Protein AF-A0A2S2P145-F1 (afdb_monomer)

Radius of gyration: 21.72 Å; Cα contacts (8 Å, |Δi|>4): 175; chains: 1; bounding box: 70×30×48 Å

Foldseek 3Di:
DVVVVVVVVVVVVVVVVVVVVVVPDPPPFPEAEDDADLVDKDKDKADCVSVVDDPDPPKAKDKQKAFPPDNHHDPFWDWDADPVRNMIMIIGHDHPPPDPDDTKMKIWMATPVVRDIDIHIYD

InterPro domains:
  IPR008908 Sarcoglycan alpha/ep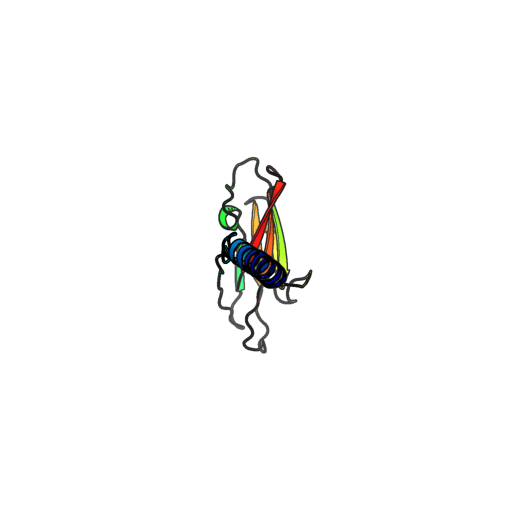silon [PTHR10132] (15-122)
  IPR048346 Sarcoglycan alpha/epsilon, N-terminal domain [PF05510] (35-122)

Sequence (123 aa):
TVDTMHFITAAFLNTACMCIIAALGHVEPKAITRDVNETEMFYYDIRPELFNWTNGADTKFVFTPSLQNYPDLLHWIHYKFNSKNRHGYLYGTPPANLLERQILLDVIGLNKKTYQVETQVIR

pLDDT: mean 81.51, std 19.92, range [41.81, 98.25]

Solvent-accessible surface area (backbone atoms only — not comparable to full-atom values): 7493 Å² total; per-residue (Å²): 129,70,70,66,58,59,57,54,58,57,55,53,53,57,55,52,52,56,52,50,63,65,66,64,67,82,71,75,72,78,72,45,74,63,89,78,45,59,92,40,78,41,73,46,78,48,46,49,60,82,73,78,40,77,90,50,95,86,57,46,72,49,76,51,64,18,28,62,100,46,86,49,55,57,94,53,49,43,80,48,77,39,82,92,81,62,30,35,35,41,37,32,46,53,61,92,75,70,67,100,61,91,57,49,31,34,35,40,38,35,36,70,76,79,69,49,71,50,76,47,50,39,57

Mean predicted aligned error: 11.31 Å

Nearest PDB structures (foldseek):
  8xsj-assembly1_H  TM=4.226E-01  e=1.315E-01  Homo sapiens
  7lab-assembly1_H  TM=3.815E-01  e=9.270E-02  Homo sapiens
  4x99-assembly1_B  TM=4.799E-01  e=4.465E-01  Homo sapiens
  6vy4-assembly1_C  TM=4.107E-01  e=3.749E-01  Homo sapiens
  3chn-assembly1_A  TM=3.242E-01  e=4.732E-01  Homo sapiens

Secondary structure (DSSP, 8-state):
--HHHHHHHHHHHHHHHHHHHHHS-------B-----TTS-EEEEE-GGGGT----TT--EEEEEEETTSSS--TTEEEEEETTTTEEEEEE---TT--S----EEEEEEETTT--EEEEEE-

Organism: Schizaphis graminum (NCBI:txid13262)

Structure (mmCIF, N/CA/C/O backbone):
data_AF-A0A2S2P145-F1
#
_entry.id   AF-A0A2S2P145-F1
#
loop_
_atom_site.group_PDB
_atom_site.id
_atom_site.type_symbol
_atom_site.label_atom_id
_atom_site.label_alt_id
_atom_site.label_comp_id
_atom_site.label_asym_id
_atom_site.label_entity_id
_atom_site.label_seq_id
_atom_site.pdbx_PDB_ins_code
_atom_site.Cartn_x
_atom_site.Cartn_y
_atom_site.Cartn_z
_atom_site.occupancy
_atom_site.B_iso_or_equiv
_atom_site.auth_seq_id
_atom_site.auth_comp_id
_atom_site.auth_asym_id
_atom_site.auth_atom_id
_atom_site.pdbx_PDB_model_num
ATOM 1 N N . THR A 1 1 ? -53.790 -17.896 -32.010 1.00 50.34 1 THR A N 1
ATOM 2 C CA . THR A 1 1 ? -53.557 -16.482 -31.629 1.00 50.34 1 THR A CA 1
ATOM 3 C C . THR A 1 1 ? -53.062 -16.296 -30.197 1.00 50.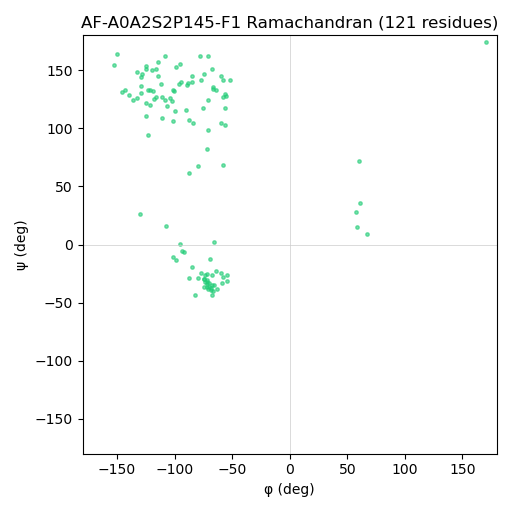34 1 THR A C 1
ATOM 5 O O . THR A 1 1 ? -52.611 -15.202 -29.896 1.00 50.34 1 THR A O 1
ATOM 8 N N . VAL A 1 2 ? -53.066 -17.326 -29.335 1.00 49.19 2 VAL A N 1
ATOM 9 C CA . VAL A 1 2 ? -52.584 -17.233 -27.936 1.00 49.19 2 VAL A CA 1
ATOM 10 C C . VAL A 1 2 ? -51.067 -17.492 -27.801 1.00 49.19 2 VAL A C 1
ATOM 12 O O . VAL A 1 2 ? -50.418 -16.871 -26.965 1.00 49.19 2 VAL A O 1
ATOM 15 N N . ASP A 1 3 ? -50.460 -18.291 -28.688 1.00 45.41 3 ASP A N 1
ATOM 16 C CA . ASP A 1 3 ? -49.018 -18.616 -28.622 1.00 45.41 3 ASP A CA 1
ATOM 17 C C . ASP A 1 3 ? -48.078 -17.461 -28.999 1.00 45.41 3 ASP A C 1
ATOM 19 O O . ASP A 1 3 ? -46.945 -17.384 -28.525 1.00 45.41 3 ASP A O 1
ATOM 23 N N . THR A 1 4 ? -48.543 -16.507 -29.808 1.00 45.94 4 THR A N 1
ATOM 24 C CA . THR A 1 4 ? -47.729 -15.353 -30.221 1.00 45.94 4 THR A CA 1
ATOM 25 C C . THR A 1 4 ? -47.546 -14.344 -29.077 1.00 45.94 4 THR A C 1
ATOM 27 O O . THR A 1 4 ? -46.530 -13.660 -29.025 1.00 45.94 4 THR A O 1
ATOM 30 N N . MET A 1 5 ? -48.479 -14.275 -28.116 1.00 43.50 5 MET A N 1
ATOM 31 C CA . MET A 1 5 ? -48.392 -13.354 -26.968 1.00 43.50 5 MET A CA 1
ATOM 32 C C . MET A 1 5 ? -47.463 -13.858 -25.847 1.00 43.50 5 MET A C 1
ATOM 34 O O . MET A 1 5 ? -46.832 -13.042 -25.169 1.00 43.50 5 MET A O 1
ATOM 38 N N . HIS A 1 6 ? -47.312 -15.178 -25.680 1.00 44.19 6 HIS A N 1
ATOM 39 C CA . HIS A 1 6 ? -46.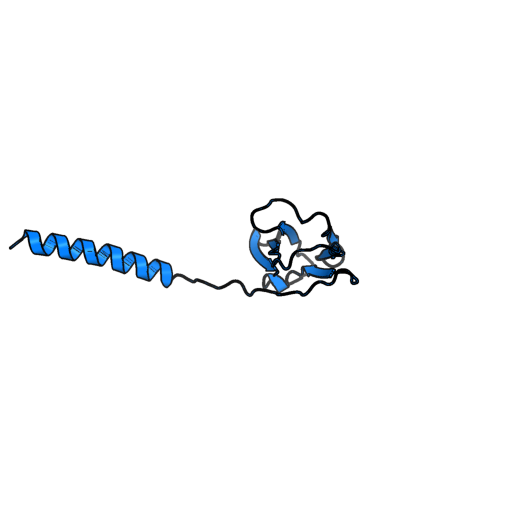384 -15.761 -24.698 1.00 44.19 6 HIS A CA 1
ATOM 40 C C . HIS A 1 6 ? -44.907 -15.611 -25.100 1.00 44.19 6 HIS A C 1
ATOM 42 O O . HIS A 1 6 ? -44.045 -15.447 -24.239 1.00 44.19 6 HIS A O 1
ATOM 48 N N . PHE A 1 7 ? -44.607 -15.588 -26.402 1.00 41.81 7 PHE A N 1
ATOM 49 C CA . PHE A 1 7 ? -43.244 -15.348 -26.892 1.00 41.81 7 PHE A CA 1
ATOM 50 C C . PHE A 1 7 ? -42.793 -13.892 -26.716 1.00 41.81 7 PHE A C 1
ATOM 52 O O . PHE A 1 7 ? -41.625 -13.624 -26.439 1.00 41.81 7 PHE A O 1
ATOM 59 N N . ILE A 1 8 ? -43.725 -12.945 -26.835 1.00 45.88 8 ILE A N 1
ATOM 60 C CA . ILE A 1 8 ? -43.430 -11.512 -26.743 1.00 45.88 8 ILE A CA 1
ATOM 61 C C . ILE A 1 8 ? -43.168 -11.102 -25.284 1.00 45.88 8 ILE A C 1
ATOM 63 O O . ILE A 1 8 ? -42.268 -10.311 -25.014 1.00 45.88 8 ILE A O 1
ATOM 67 N N . THR A 1 9 ? -43.877 -11.692 -24.319 1.00 47.28 9 THR A N 1
ATOM 68 C CA . THR A 1 9 ? -43.699 -11.399 -22.883 1.00 47.28 9 THR A CA 1
ATOM 69 C C . THR A 1 9 ? -42.371 -11.916 -22.315 1.00 47.28 9 THR A C 1
ATOM 71 O O . THR A 1 9 ? -41.770 -11.242 -21.479 1.00 47.28 9 THR A O 1
ATOM 74 N N . ALA A 1 10 ? -41.853 -13.046 -22.809 1.00 45.31 10 ALA A N 1
ATOM 75 C CA . ALA A 1 10 ? -40.543 -13.571 -22.404 1.00 45.31 10 ALA A CA 1
ATOM 76 C C . ALA A 1 10 ? -39.360 -12.748 -22.954 1.00 45.31 10 ALA A C 1
ATOM 78 O O . ALA A 1 10 ? -38.336 -12.607 -22.284 1.00 45.31 10 ALA A O 1
ATOM 79 N N . ALA A 1 11 ? -39.502 -12.165 -24.150 1.00 44.34 11 ALA A N 1
ATOM 80 C CA . ALA A 1 11 ? -38.458 -11.340 -24.759 1.00 44.34 11 ALA A CA 1
ATOM 81 C C . ALA A 1 11 ? -38.239 -10.018 -23.998 1.00 44.34 11 ALA A C 1
ATOM 83 O O . ALA A 1 11 ? -37.101 -9.594 -23.806 1.00 44.34 11 ALA A O 1
ATOM 84 N N . PHE A 1 12 ? -39.311 -9.399 -23.493 1.00 45.47 12 PHE A N 1
ATOM 85 C CA . PHE A 1 12 ? -39.217 -8.123 -22.777 1.00 45.47 12 PHE A CA 1
ATOM 86 C C . PHE A 1 12 ? -38.640 -8.241 -21.361 1.00 45.47 12 PHE A C 1
ATOM 88 O O . PHE A 1 12 ? -37.965 -7.315 -20.911 1.00 45.47 12 PHE A O 1
ATOM 95 N N . LEU A 1 13 ? -38.837 -9.371 -20.673 1.00 43.47 13 LEU A N 1
ATOM 96 C CA . LEU A 1 13 ? -38.296 -9.566 -19.323 1.00 43.47 13 LEU A CA 1
ATOM 97 C C . LEU A 1 13 ? -36.759 -9.677 -19.333 1.00 43.47 13 LEU A C 1
ATOM 99 O O . LEU A 1 13 ? -36.090 -9.079 -18.491 1.00 43.47 13 LEU A O 1
ATOM 103 N N . ASN A 1 14 ? -36.191 -10.356 -20.337 1.00 45.53 14 ASN A N 1
ATOM 104 C CA . ASN A 1 14 ? -34.738 -10.500 -20.480 1.00 45.53 14 ASN A CA 1
ATOM 105 C C . ASN A 1 14 ? -34.047 -9.193 -20.897 1.00 45.53 14 ASN A C 1
ATOM 107 O O . ASN A 1 14 ? -32.968 -8.880 -20.393 1.00 45.53 14 ASN A O 1
ATOM 111 N N . THR A 1 15 ? -34.664 -8.392 -21.772 1.00 47.25 15 THR A N 1
ATOM 112 C CA . THR A 1 15 ? -34.108 -7.090 -22.178 1.00 47.25 15 THR A CA 1
ATOM 113 C C . THR A 1 15 ? -34.208 -6.050 -21.058 1.00 47.25 15 THR A C 1
ATOM 115 O O . THR A 1 15 ? -33.267 -5.285 -20.856 1.00 47.25 15 THR A O 1
ATOM 118 N N . ALA A 1 16 ? -35.284 -6.064 -20.265 1.00 48.59 16 ALA A N 1
ATOM 119 C CA . ALA A 1 16 ? -35.420 -5.184 -19.104 1.00 48.59 16 ALA A CA 1
ATOM 120 C C . ALA A 1 16 ? -34.401 -5.514 -17.994 1.00 48.59 16 ALA A C 1
ATOM 122 O O . ALA A 1 16 ? -33.801 -4.601 -17.430 1.00 48.59 16 ALA A O 1
ATOM 123 N N . CYS A 1 17 ? -34.129 -6.800 -17.730 1.00 47.03 17 CYS A N 1
ATOM 124 C CA . CYS A 1 17 ? -33.081 -7.210 -16.787 1.00 47.03 17 CYS A CA 1
ATOM 125 C C . CYS A 1 17 ? -31.674 -6.780 -17.234 1.00 47.03 17 CYS A C 1
ATOM 127 O O . CYS A 1 17 ? -30.887 -6.334 -16.401 1.00 47.03 17 CYS A O 1
ATOM 129 N N . MET A 1 18 ? -31.365 -6.839 -18.534 1.00 46.03 18 MET A N 1
ATOM 130 C CA . MET A 1 18 ? -30.059 -6.411 -19.062 1.00 46.03 18 MET A CA 1
ATOM 131 C C . MET A 1 18 ? -29.827 -4.896 -18.938 1.00 46.03 18 MET A C 1
ATOM 133 O O . MET A 1 18 ? -28.708 -4.468 -18.662 1.00 46.03 18 MET A O 1
ATOM 137 N N . CYS A 1 19 ? -30.870 -4.072 -19.074 1.00 45.22 19 CYS A N 1
ATOM 138 C CA . CYS A 1 19 ? -30.751 -2.621 -18.895 1.00 45.22 19 CYS A CA 1
ATOM 139 C C . CYS A 1 19 ? -30.606 -2.209 -17.421 1.00 45.22 19 CYS A C 1
ATOM 141 O O . CYS A 1 19 ? -29.906 -1.243 -17.123 1.00 45.22 19 CYS A O 1
ATOM 143 N N . ILE A 1 20 ? -31.221 -2.947 -16.492 1.00 49.66 20 ILE A N 1
ATOM 144 C CA . ILE A 1 20 ? -31.116 -2.657 -15.053 1.00 49.66 20 ILE A CA 1
ATOM 145 C C . ILE A 1 20 ? -29.702 -2.963 -14.534 1.00 49.66 20 ILE A C 1
ATOM 147 O O . ILE A 1 20 ? -29.173 -2.187 -13.742 1.00 49.66 20 ILE A O 1
ATOM 151 N N . ILE A 1 21 ? -29.048 -4.021 -15.030 1.00 52.44 21 ILE A N 1
ATOM 152 C CA . ILE A 1 21 ? -27.654 -4.339 -14.665 1.00 52.44 21 ILE A CA 1
ATOM 153 C C . ILE A 1 21 ? -26.686 -3.253 -15.168 1.00 52.44 21 ILE A C 1
ATOM 155 O O . ILE A 1 21 ? -25.733 -2.921 -14.473 1.00 52.44 21 ILE A O 1
ATOM 159 N N . ALA A 1 22 ? -26.952 -2.641 -16.327 1.00 52.41 22 ALA A N 1
ATOM 160 C CA . ALA A 1 22 ? -26.139 -1.535 -16.843 1.00 52.41 22 ALA A CA 1
ATOM 161 C C . ALA A 1 22 ? -26.372 -0.201 -16.100 1.00 52.41 22 ALA A C 1
ATOM 163 O O . ALA A 1 22 ? -25.460 0.617 -16.003 1.00 52.41 22 ALA A O 1
ATOM 164 N N . ALA A 1 23 ? -27.581 0.028 -15.572 1.00 51.59 23 ALA A N 1
ATOM 165 C CA . ALA A 1 23 ? -27.940 1.257 -14.857 1.00 51.59 23 ALA A CA 1
ATOM 166 C C . ALA A 1 23 ? -27.566 1.237 -13.362 1.00 51.59 23 ALA A C 1
ATOM 168 O O . ALA A 1 23 ? -27.440 2.296 -12.744 1.00 51.59 23 ALA A O 1
ATOM 169 N N . LEU A 1 24 ? -27.349 0.056 -12.773 1.00 50.81 24 LEU A N 1
ATOM 170 C CA . LEU A 1 24 ? -26.838 -0.107 -11.411 1.00 50.81 24 LEU A CA 1
ATOM 171 C C . LEU A 1 24 ? -25.311 0.083 -11.380 1.00 50.81 24 LEU A C 1
ATOM 173 O O . LEU A 1 24 ? -24.551 -0.840 -11.122 1.00 50.81 24 LEU A O 1
ATOM 177 N N . GLY A 1 25 ? -24.881 1.317 -11.647 1.00 48.19 25 GLY A N 1
ATOM 178 C CA . GLY A 1 25 ? -23.617 1.873 -11.169 1.00 48.19 25 GLY A CA 1
ATOM 179 C C . GLY A 1 25 ? -22.344 1.149 -11.603 1.00 48.19 25 GLY A C 1
ATOM 180 O O . GLY A 1 25 ? -21.630 0.610 -10.761 1.00 48.19 25 GLY A O 1
ATOM 181 N N . HIS A 1 26 ? -21.962 1.267 -12.878 1.00 46.09 26 HIS A N 1
ATOM 182 C CA . HIS A 1 26 ? -20.533 1.251 -13.191 1.00 46.09 26 HIS A CA 1
ATOM 183 C C . HIS A 1 26 ? -19.934 2.581 -12.712 1.00 46.09 26 HIS A C 1
ATOM 185 O O . HIS A 1 26 ? -19.817 3.546 -13.465 1.00 46.09 26 HIS A O 1
ATOM 191 N N . VAL A 1 27 ? -19.627 2.669 -11.415 1.00 49.31 27 VAL A N 1
ATOM 192 C CA . VAL A 1 27 ? -18.661 3.659 -10.940 1.00 49.31 27 VAL A CA 1
ATOM 193 C C . VAL A 1 27 ? -17.324 3.151 -11.454 1.00 49.31 27 VAL A C 1
ATOM 195 O O . VAL A 1 27 ? -16.763 2.226 -10.873 1.00 49.31 27 VAL A O 1
ATOM 198 N N . GLU A 1 28 ? -16.848 3.691 -12.579 1.00 51.91 28 GLU A N 1
ATOM 199 C CA . GLU A 1 28 ? -15.466 3.450 -12.985 1.00 51.91 28 GLU A CA 1
ATOM 200 C C . GLU A 1 28 ? -14.577 3.894 -11.818 1.00 51.91 28 GLU A C 1
ATOM 202 O O . GLU A 1 28 ? -14.625 5.070 -11.429 1.00 51.91 28 GLU A O 1
ATOM 207 N N . PRO A 1 29 ? -13.802 2.980 -11.205 1.00 57.38 29 PRO A N 1
ATOM 208 C CA . PRO A 1 29 ? -12.878 3.362 -10.157 1.00 57.38 29 PRO A CA 1
ATOM 209 C C . PRO A 1 29 ? -11.968 4.439 -10.729 1.00 57.38 29 PRO A C 1
ATOM 211 O O . PRO A 1 29 ? -11.386 4.253 -11.802 1.00 57.38 29 PRO A O 1
ATOM 214 N N . LYS A 1 30 ? -11.858 5.576 -10.035 1.00 60.75 30 LYS A N 1
ATOM 215 C CA . LYS A 1 30 ? -10.939 6.643 -10.428 1.00 60.75 30 LYS A CA 1
ATOM 216 C C . LYS A 1 30 ? -9.535 6.049 -10.499 1.00 60.75 30 LYS A C 1
ATOM 218 O O . LYS A 1 30 ? -8.899 5.824 -9.473 1.00 60.75 30 LYS A O 1
ATOM 223 N N . ALA A 1 31 ? -9.076 5.794 -11.716 1.00 67.06 31 ALA A N 1
ATOM 224 C CA . ALA A 1 31 ? -7.781 5.201 -11.959 1.00 67.06 31 ALA A CA 1
ATOM 225 C C . ALA A 1 31 ? -6.694 6.221 -11.632 1.00 67.06 31 ALA A C 1
ATOM 227 O O . ALA A 1 31 ? -6.707 7.341 -12.149 1.00 67.06 31 ALA A O 1
ATOM 228 N N . ILE A 1 32 ? -5.770 5.850 -10.754 1.00 83.88 32 ILE A N 1
ATOM 229 C CA . ILE A 1 32 ? -4.641 6.705 -10.399 1.00 83.88 32 ILE A CA 1
ATOM 230 C C . ILE A 1 32 ? -3.432 6.202 -11.158 1.00 83.88 32 ILE A C 1
ATOM 232 O O . ILE A 1 32 ? -2.897 5.167 -10.793 1.00 83.88 32 ILE A O 1
ATOM 236 N N . THR A 1 33 ? -3.017 6.933 -12.187 1.00 88.94 33 THR A N 1
ATOM 237 C CA . THR A 1 33 ? -1.878 6.553 -13.027 1.00 88.94 33 THR A CA 1
ATOM 238 C C . THR A 1 33 ? -0.562 7.086 -12.464 1.00 88.94 33 THR A C 1
ATOM 240 O O . THR A 1 33 ? -0.507 8.232 -11.997 1.00 88.94 33 THR A O 1
ATOM 243 N N . ARG A 1 34 ? 0.497 6.274 -12.509 1.00 90.00 34 ARG A N 1
ATOM 244 C CA . ARG A 1 34 ? 1.869 6.642 -12.155 1.00 90.00 34 ARG A CA 1
ATOM 245 C C . ARG A 1 34 ? 2.861 6.101 -13.176 1.00 90.00 34 ARG A C 1
ATOM 247 O O . ARG A 1 34 ? 2.958 4.899 -13.382 1.00 90.00 34 ARG A O 1
ATOM 254 N N . ASP A 1 35 ? 3.655 7.006 -13.733 1.00 90.12 35 ASP A N 1
ATOM 255 C CA . ASP A 1 35 ? 4.794 6.627 -14.559 1.00 90.12 35 ASP A CA 1
ATOM 256 C C . ASP A 1 35 ? 5.933 6.108 -13.678 1.00 90.12 35 ASP A C 1
ATOM 258 O O . ASP A 1 35 ? 6.133 6.560 -12.544 1.00 90.12 35 ASP A O 1
ATOM 262 N N . VAL A 1 36 ? 6.682 5.145 -14.207 1.00 89.88 36 VAL A N 1
ATOM 263 C CA . VAL A 1 36 ? 7.838 4.551 -13.537 1.00 89.88 36 VAL A CA 1
ATOM 264 C C . VAL A 1 36 ? 9.036 4.556 -14.476 1.00 89.88 36 VAL A C 1
ATOM 266 O O . VAL A 1 36 ? 8.892 4.364 -15.681 1.00 89.88 36 VAL A O 1
ATOM 269 N N . ASN A 1 37 ? 10.222 4.772 -13.917 1.00 88.06 37 ASN A N 1
ATOM 270 C CA . ASN A 1 37 ? 11.479 4.834 -14.651 1.00 88.06 37 ASN A CA 1
ATOM 271 C C . ASN A 1 37 ? 12.487 3.895 -13.983 1.00 88.06 37 ASN A C 1
ATOM 273 O O . ASN A 1 37 ? 12.594 3.873 -12.761 1.00 88.06 37 ASN A O 1
ATOM 277 N N . GLU A 1 38 ? 13.233 3.130 -14.777 1.00 90.12 38 GLU A N 1
ATOM 278 C CA . GLU A 1 38 ? 14.274 2.205 -14.304 1.00 90.12 38 GLU A CA 1
ATOM 279 C C . GLU A 1 38 ? 15.400 2.893 -13.511 1.00 90.12 38 GLU A C 1
ATOM 281 O O . GLU A 1 38 ? 16.061 2.270 -12.683 1.00 90.12 38 GLU A O 1
ATOM 286 N N . THR A 1 39 ? 15.615 4.187 -13.751 1.00 90.56 39 THR A N 1
ATOM 287 C CA . THR A 1 39 ? 16.662 4.987 -13.099 1.00 90.56 39 THR A CA 1
ATOM 288 C C . THR A 1 39 ? 16.175 5.722 -11.851 1.00 90.56 39 THR A C 1
ATOM 290 O O . THR A 1 39 ? 16.981 6.316 -11.134 1.00 90.56 39 THR A O 1
ATOM 293 N N . GLU A 1 40 ? 14.873 5.667 -11.558 1.00 91.06 40 GLU A N 1
ATOM 294 C CA . GLU A 1 40 ? 14.250 6.430 -10.479 1.00 91.06 40 GLU A CA 1
ATOM 295 C C . GLU A 1 40 ? 13.492 5.518 -9.511 1.00 91.06 40 GLU A C 1
ATOM 297 O O . GLU A 1 40 ? 12.983 4.449 -9.849 1.00 91.06 40 GLU A O 1
ATOM 302 N N . MET A 1 41 ? 13.414 5.944 -8.252 1.00 93.62 41 MET A N 1
ATOM 303 C CA . MET A 1 41 ? 12.591 5.253 -7.269 1.00 93.62 41 MET A CA 1
ATOM 304 C C . MET A 1 41 ? 11.119 5.586 -7.524 1.00 93.62 41 MET A C 1
ATOM 306 O O . MET A 1 41 ? 10.694 6.729 -7.361 1.00 93.62 41 MET A O 1
ATOM 310 N N . PHE A 1 42 ? 10.324 4.568 -7.842 1.00 94.50 42 PHE A N 1
ATOM 311 C CA . PHE A 1 42 ? 8.878 4.640 -7.713 1.00 94.50 42 PHE A CA 1
ATOM 312 C C . PHE A 1 42 ? 8.507 4.805 -6.237 1.00 94.50 42 PHE A C 1
ATOM 314 O O . PHE A 1 42 ? 9.000 4.078 -5.371 1.00 94.50 42 PHE A O 1
ATOM 321 N N . TYR A 1 43 ? 7.608 5.745 -5.958 1.00 95.19 43 TYR A N 1
ATOM 322 C CA . TYR A 1 43 ? 7.078 5.994 -4.624 1.00 95.19 43 TYR A CA 1
ATOM 323 C C . TYR A 1 43 ? 5.610 6.428 -4.702 1.00 95.19 43 TYR A C 1
ATOM 325 O O . TYR A 1 43 ? 5.250 7.339 -5.453 1.00 95.19 43 TYR A O 1
ATOM 333 N N . TYR A 1 44 ? 4.762 5.801 -3.889 1.00 96.12 44 TYR A N 1
ATOM 334 C CA . TYR A 1 44 ? 3.342 6.117 -3.788 1.00 96.12 44 TYR A CA 1
ATOM 335 C C . TYR A 1 44 ? 2.840 5.999 -2.348 1.00 96.12 44 TYR A C 1
ATOM 337 O O . TYR A 1 44 ? 3.091 5.016 -1.651 1.00 96.12 44 TYR A O 1
ATOM 345 N N . ASP A 1 45 ? 2.092 7.001 -1.902 1.00 95.88 45 ASP A N 1
ATOM 346 C CA . ASP A 1 45 ? 1.522 7.091 -0.568 1.00 95.88 45 ASP A CA 1
ATOM 347 C C . ASP A 1 45 ? 0.045 6.676 -0.539 1.00 95.88 45 ASP A C 1
ATOM 349 O O . ASP A 1 45 ? -0.842 7.342 -1.065 1.00 95.88 45 ASP A O 1
ATOM 353 N N . ILE A 1 46 ? -0.236 5.576 0.157 1.00 96.94 46 ILE A N 1
ATOM 354 C CA . ILE A 1 46 ? -1.594 5.093 0.404 1.00 96.94 46 ILE A CA 1
ATOM 355 C C . ILE A 1 46 ? -2.119 5.775 1.666 1.00 96.94 46 ILE A C 1
ATOM 357 O O . ILE A 1 46 ? -1.720 5.442 2.788 1.00 96.94 46 ILE A O 1
ATOM 361 N N . ARG A 1 47 ? -3.042 6.720 1.492 1.00 95.56 47 ARG A N 1
ATOM 362 C CA . ARG A 1 47 ? -3.682 7.436 2.601 1.00 95.56 47 ARG A CA 1
ATOM 363 C C . ARG A 1 47 ? -5.185 7.131 2.685 1.00 95.56 47 ARG A C 1
ATOM 365 O O . ARG A 1 47 ? -5.768 6.761 1.671 1.00 95.56 47 ARG A O 1
ATOM 372 N N . PRO A 1 48 ? -5.842 7.297 3.848 1.00 95.12 48 PRO A N 1
ATOM 373 C CA . PRO A 1 48 ? -7.285 7.076 4.009 1.00 95.12 48 PRO A CA 1
ATOM 374 C C . PRO A 1 48 ? -8.146 7.873 3.025 1.00 95.12 48 PRO A C 1
ATOM 376 O O . PRO A 1 48 ? -9.197 7.405 2.596 1.00 95.12 48 PRO A O 1
ATOM 379 N N . GLU A 1 49 ? -7.677 9.052 2.623 1.00 94.56 49 GLU A N 1
ATOM 380 C CA . GLU A 1 49 ? -8.369 9.939 1.692 1.00 94.56 49 GLU A CA 1
ATOM 381 C C . GLU A 1 49 ? -8.511 9.312 0.296 1.00 94.56 49 GLU A C 1
ATOM 383 O O . GLU A 1 49 ? -9.448 9.642 -0.426 1.00 94.56 49 GLU A O 1
ATOM 388 N N . LEU A 1 50 ? -7.648 8.347 -0.057 1.00 94.19 50 LEU A N 1
ATOM 389 C CA . LEU A 1 50 ? -7.786 7.527 -1.264 1.00 94.19 50 LEU A CA 1
ATOM 390 C C . LEU A 1 50 ? -9.126 6.770 -1.304 1.00 94.19 50 LEU A C 1
ATOM 392 O O . LEU A 1 50 ? -9.642 6.497 -2.384 1.00 94.19 50 LEU A O 1
ATOM 396 N N . PHE A 1 51 ? -9.686 6.460 -0.134 1.00 94.25 51 PHE A N 1
ATOM 397 C CA . PHE A 1 51 ? -10.934 5.719 0.062 1.00 94.25 51 PHE A CA 1
ATOM 398 C C . PHE A 1 51 ? -12.081 6.625 0.541 1.00 94.25 51 PHE A C 1
ATOM 400 O O . PHE A 1 51 ? -13.081 6.139 1.058 1.00 94.25 51 PHE A O 1
ATOM 407 N N . ASN A 1 52 ? -11.935 7.952 0.419 1.00 94.00 52 ASN A N 1
ATOM 408 C CA . ASN A 1 52 ? -12.858 8.945 0.987 1.00 94.00 52 ASN A CA 1
ATOM 409 C C . ASN A 1 52 ? -13.036 8.827 2.515 1.00 94.00 52 ASN A C 1
ATOM 411 O O . ASN A 1 52 ? -14.080 9.189 3.061 1.00 94.00 52 ASN A O 1
ATOM 415 N N . TRP A 1 53 ? -12.024 8.328 3.230 1.00 94.25 53 TRP A N 1
ATOM 416 C CA . TRP A 1 53 ? -12.036 8.244 4.689 1.00 94.25 53 TRP A CA 1
ATOM 417 C C . TRP A 1 53 ? -11.271 9.396 5.330 1.00 94.25 53 TRP A C 1
ATOM 419 O O . TRP A 1 53 ? -10.318 9.934 4.769 1.00 94.25 53 TRP A O 1
ATOM 429 N N . THR A 1 54 ? -11.664 9.748 6.553 1.00 91.69 54 THR A N 1
ATOM 430 C CA . THR A 1 54 ? -11.005 10.789 7.345 1.00 91.69 54 THR A CA 1
ATOM 431 C C . THR A 1 54 ? -9.996 10.187 8.318 1.00 91.69 54 THR A C 1
ATOM 433 O O . THR A 1 54 ? -10.255 9.184 8.981 1.00 91.69 54 THR A O 1
ATOM 436 N N . ASN A 1 55 ? -8.830 10.819 8.440 1.00 83.88 55 ASN A N 1
ATOM 437 C CA . ASN A 1 55 ? -7.741 10.358 9.300 1.00 83.88 55 ASN A CA 1
ATOM 438 C C . ASN A 1 55 ? -7.856 10.896 10.746 1.00 83.88 55 ASN A C 1
ATOM 440 O O . ASN A 1 55 ? -6.998 11.643 11.221 1.00 83.88 55 ASN A O 1
ATOM 444 N N . GLY A 1 56 ? -8.939 10.543 11.449 1.00 83.62 56 GLY A N 1
ATOM 445 C CA . GLY A 1 56 ? -9.202 10.961 12.836 1.00 83.62 56 GLY A CA 1
ATOM 446 C C . GLY A 1 56 ? -8.282 10.302 13.876 1.00 83.62 56 GLY A C 1
ATOM 447 O O . GLY A 1 56 ? -7.667 9.269 13.614 1.00 83.62 56 GLY A O 1
ATOM 448 N N . ALA A 1 57 ? -8.187 10.871 15.084 1.00 80.12 57 ALA A N 1
ATOM 449 C CA . ALA A 1 57 ? -7.261 10.409 16.130 1.00 80.12 57 ALA A CA 1
ATOM 450 C C . ALA A 1 57 ? -7.467 8.940 16.553 1.00 80.12 57 ALA A C 1
ATOM 452 O O . ALA A 1 57 ? -6.497 8.246 16.851 1.00 80.12 57 ALA A O 1
ATOM 453 N N . ASP A 1 58 ? -8.708 8.461 16.526 1.00 82.19 58 ASP A N 1
ATOM 454 C CA . ASP A 1 58 ? -9.110 7.108 16.916 1.00 82.19 58 ASP A CA 1
ATOM 455 C C . ASP A 1 58 ? -9.197 6.124 15.737 1.00 82.19 58 ASP A C 1
ATOM 457 O O . ASP A 1 58 ? -9.519 4.948 15.921 1.00 82.19 58 ASP A O 1
ATOM 461 N N . THR A 1 59 ? -8.901 6.582 14.519 1.00 84.38 59 THR A N 1
ATOM 462 C CA . THR A 1 59 ? -8.984 5.741 13.325 1.00 84.38 59 THR A CA 1
ATOM 463 C C . THR A 1 59 ? -7.796 4.790 13.230 1.00 84.38 59 THR A C 1
ATOM 465 O O . THR A 1 59 ? -6.655 5.123 13.563 1.00 84.38 59 THR A O 1
ATOM 468 N N . LYS A 1 60 ? -8.071 3.563 12.787 1.00 93.06 60 LYS A N 1
ATOM 469 C CA . LYS A 1 60 ? -7.068 2.531 12.525 1.00 93.06 60 LYS A CA 1
ATOM 470 C C . LYS A 1 60 ? -7.368 1.927 11.164 1.00 93.06 60 LYS A C 1
ATOM 472 O O . LYS A 1 60 ? -8.478 1.452 10.938 1.00 93.06 60 LYS A O 1
ATOM 477 N N . PHE A 1 61 ? -6.372 1.920 10.291 1.00 95.75 61 PHE A N 1
ATOM 478 C CA . PHE A 1 61 ? -6.503 1.399 8.937 1.00 95.75 61 PHE A CA 1
ATOM 479 C C . PHE A 1 61 ? -5.592 0.198 8.738 1.00 95.75 61 PHE A C 1
ATOM 481 O O . PHE A 1 61 ? -4.548 0.078 9.382 1.00 95.75 61 PHE A O 1
ATOM 488 N N . VAL A 1 62 ? -6.008 -0.690 7.848 1.00 97.12 62 VAL A N 1
ATOM 489 C CA . VAL A 1 62 ? -5.149 -1.707 7.246 1.00 97.12 62 VAL A CA 1
ATOM 490 C C . VAL A 1 62 ? -5.237 -1.507 5.745 1.00 97.12 62 VAL A C 1
ATOM 492 O O . VAL A 1 62 ? -6.337 -1.350 5.222 1.00 97.12 62 VAL A O 1
ATOM 495 N N . PHE A 1 63 ? -4.093 -1.499 5.072 1.00 97.75 63 PHE A N 1
ATOM 496 C CA . PHE A 1 63 ? -4.039 -1.489 3.617 1.00 97.75 63 PHE A CA 1
ATOM 497 C C . PHE A 1 63 ? -3.322 -2.751 3.159 1.00 97.75 63 PHE A C 1
ATOM 499 O O . PHE A 1 63 ? -2.263 -3.081 3.690 1.00 97.75 63 PHE A O 1
ATOM 506 N N . THR A 1 64 ? -3.908 -3.438 2.188 1.00 97.69 64 THR A N 1
ATOM 507 C CA . THR A 1 64 ? -3.361 -4.659 1.597 1.00 97.69 64 THR A CA 1
ATOM 508 C C . THR A 1 64 ? -3.220 -4.416 0.102 1.00 97.69 64 THR A C 1
ATOM 510 O O . THR A 1 64 ? -4.213 -4.523 -0.618 1.00 97.69 64 THR A O 1
ATOM 513 N N . PRO A 1 65 ? -2.038 -3.984 -0.360 1.00 97.75 65 PRO A N 1
ATOM 514 C CA . PRO A 1 65 ? -1.780 -3.832 -1.779 1.00 97.75 65 PRO A CA 1
ATOM 515 C C . PRO A 1 65 ? -1.336 -5.159 -2.400 1.00 97.75 65 PRO A C 1
ATOM 517 O O . PRO A 1 65 ? -0.592 -5.917 -1.775 1.00 97.75 65 PRO A O 1
ATOM 520 N N . SER A 1 66 ? -1.732 -5.406 -3.642 1.00 97.56 66 SER A N 1
ATOM 521 C CA . SER A 1 66 ? -1.282 -6.556 -4.424 1.00 97.56 66 SER A CA 1
ATOM 522 C C . SER A 1 66 ? -1.257 -6.228 -5.914 1.00 97.56 66 SER A C 1
ATOM 524 O O . SER A 1 66 ? -1.824 -5.229 -6.361 1.00 97.56 66 SER A O 1
ATOM 526 N N . LEU A 1 67 ? -0.572 -7.051 -6.705 1.00 96.12 67 LEU A N 1
ATOM 527 C CA . LEU A 1 67 ? -0.741 -7.026 -8.153 1.00 96.12 67 LEU A CA 1
ATOM 528 C C . LEU A 1 67 ? -2.160 -7.505 -8.485 1.00 96.12 67 LEU A C 1
ATOM 530 O O . LEU A 1 67 ? -2.625 -8.494 -7.925 1.00 96.12 67 LEU A O 1
ATOM 534 N N . GLN A 1 68 ? -2.848 -6.824 -9.398 1.00 93.44 68 GLN A N 1
ATOM 535 C CA . GLN A 1 68 ? -4.233 -7.143 -9.725 1.00 93.44 68 GLN A CA 1
ATOM 536 C C . GLN A 1 68 ? -4.394 -8.608 -10.152 1.00 93.44 68 GLN A C 1
ATOM 538 O O . GLN A 1 68 ? -3.684 -9.089 -11.037 1.00 93.44 68 GLN A O 1
ATOM 543 N N . ASN A 1 69 ? -5.358 -9.301 -9.539 1.00 89.44 69 ASN A N 1
ATOM 544 C CA . ASN A 1 69 ? -5.609 -10.748 -9.662 1.00 89.44 69 ASN A CA 1
ATOM 545 C C . ASN A 1 69 ? -4.533 -11.680 -9.069 1.00 89.44 69 ASN A C 1
ATOM 547 O O . ASN A 1 69 ? -4.613 -12.895 -9.257 1.00 89.44 69 ASN A O 1
ATOM 551 N N . TYR A 1 70 ? -3.556 -11.152 -8.334 1.00 95.12 70 TYR A N 1
ATOM 552 C CA . TYR A 1 70 ? -2.545 -11.926 -7.614 1.00 95.12 70 TYR A CA 1
ATOM 553 C C . TYR A 1 70 ? -2.534 -11.532 -6.127 1.00 95.12 70 TYR A C 1
ATOM 555 O O . TYR A 1 70 ? -2.923 -10.418 -5.775 1.00 95.12 70 TYR A O 1
ATOM 563 N N . PRO A 1 71 ? -2.107 -12.433 -5.226 1.00 94.50 71 PRO A N 1
ATOM 564 C CA . PRO A 1 71 ? -2.039 -12.130 -3.796 1.00 94.50 71 PRO A CA 1
ATOM 565 C C . PRO A 1 71 ? -0.832 -11.256 -3.425 1.00 94.50 71 PRO A C 1
ATOM 567 O O . PRO A 1 71 ? -0.872 -10.557 -2.416 1.00 94.50 71 PRO A O 1
ATOM 570 N N . ASP A 1 72 ? 0.223 -11.291 -4.239 1.00 96.19 72 ASP A N 1
ATOM 571 C CA . ASP A 1 72 ? 1.506 -10.656 -3.953 1.00 96.19 72 ASP A CA 1
ATOM 572 C C . ASP A 1 72 ? 1.747 -9.422 -4.829 1.00 96.19 72 ASP A C 1
ATOM 574 O O . ASP A 1 72 ? 1.130 -9.230 -5.878 1.00 96.19 72 ASP A O 1
ATOM 578 N N . LEU A 1 73 ? 2.687 -8.582 -4.400 1.00 97.06 73 LEU A N 1
ATOM 579 C CA . LEU A 1 73 ? 3.248 -7.514 -5.223 1.00 97.06 73 LEU A CA 1
ATOM 580 C C . LEU A 1 73 ? 4.280 -8.071 -6.213 1.00 97.06 73 LEU A C 1
ATOM 582 O O . LEU A 1 73 ? 4.844 -9.150 -6.027 1.00 97.06 73 LEU A O 1
ATOM 586 N N . LEU A 1 74 ? 4.590 -7.289 -7.250 1.00 94.44 74 LEU A N 1
ATOM 587 C CA . LEU A 1 74 ? 5.783 -7.542 -8.058 1.00 94.44 74 LEU A CA 1
ATOM 588 C C . LEU A 1 74 ? 7.034 -7.476 -7.175 1.00 94.44 74 LEU A C 1
ATOM 590 O O . LEU A 1 74 ? 7.119 -6.645 -6.277 1.00 94.44 74 LEU A O 1
ATOM 594 N N . HIS A 1 75 ? 8.030 -8.310 -7.478 1.00 94.38 75 HIS A N 1
ATOM 595 C CA . HIS A 1 75 ? 9.237 -8.481 -6.657 1.00 94.38 75 HIS A CA 1
ATOM 596 C C . HIS A 1 75 ? 10.009 -7.185 -6.357 1.00 94.38 75 HIS A C 1
ATOM 598 O O . HIS A 1 75 ? 10.714 -7.114 -5.354 1.00 94.38 75 HIS A O 1
ATOM 604 N N . TRP A 1 76 ? 9.900 -6.178 -7.226 1.00 95.00 76 TRP A N 1
ATOM 605 C CA . TRP A 1 76 ? 10.580 -4.893 -7.081 1.00 95.00 76 TRP A CA 1
ATOM 606 C C . TRP A 1 76 ? 9.744 -3.837 -6.341 1.00 95.00 76 TRP A C 1
ATOM 608 O O . TRP A 1 76 ? 10.263 -2.762 -6.057 1.00 95.00 76 TRP A O 1
ATOM 618 N N . ILE A 1 77 ? 8.474 -4.123 -6.024 1.00 96.81 77 ILE A N 1
ATOM 619 C CA . ILE A 1 77 ? 7.574 -3.229 -5.286 1.00 96.81 77 ILE A CA 1
ATOM 620 C C . ILE A 1 77 ? 7.448 -3.724 -3.847 1.00 96.81 77 ILE A C 1
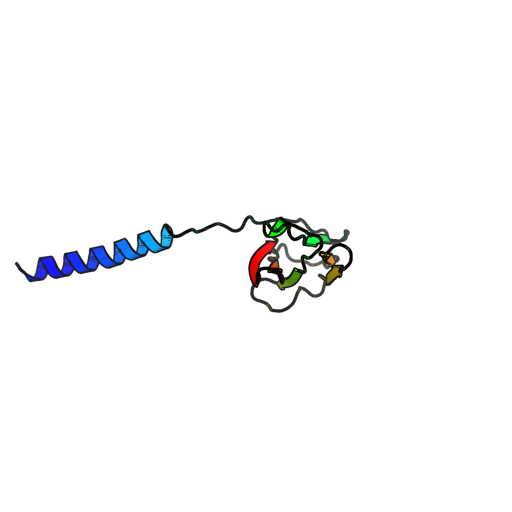ATOM 622 O O . ILE A 1 77 ? 7.057 -4.860 -3.579 1.00 96.81 77 ILE A O 1
ATOM 626 N N . HIS A 1 78 ? 7.720 -2.835 -2.903 1.00 97.75 78 HIS A N 1
ATOM 627 C CA . HIS A 1 78 ? 7.632 -3.099 -1.477 1.00 97.75 78 HIS A CA 1
ATOM 628 C C . HIS A 1 78 ? 6.536 -2.261 -0.836 1.00 97.75 78 HIS A C 1
ATOM 630 O O . HIS A 1 78 ? 6.327 -1.103 -1.196 1.00 97.75 78 HIS A O 1
ATOM 636 N N . TYR A 1 79 ? 5.872 -2.842 0.160 1.00 98.25 79 TYR A N 1
ATOM 637 C CA . TYR A 1 79 ? 4.876 -2.159 0.971 1.00 98.25 79 TYR A CA 1
ATOM 638 C C . TYR A 1 79 ? 5.367 -1.969 2.404 1.00 98.25 79 TYR A C 1
ATOM 640 O O . TYR A 1 79 ? 5.912 -2.884 3.023 1.00 98.25 79 TYR A O 1
ATOM 648 N N . LYS A 1 80 ? 5.108 -0.787 2.966 1.00 97.81 80 LYS A N 1
ATOM 649 C CA . LYS A 1 80 ? 5.315 -0.516 4.388 1.00 97.81 80 LYS A CA 1
ATOM 650 C C . LYS A 1 80 ? 4.189 0.332 4.953 1.00 97.81 80 LYS A C 1
ATOM 652 O O . LYS A 1 80 ? 3.909 1.416 4.453 1.00 97.81 80 LYS A O 1
ATOM 657 N N . PHE A 1 81 ? 3.604 -0.118 6.058 1.00 97.19 81 PHE A N 1
ATOM 658 C CA . PHE A 1 81 ? 2.680 0.695 6.842 1.00 97.19 81 PHE A CA 1
ATOM 659 C C . PHE A 1 81 ? 3.427 1.514 7.898 1.00 97.19 81 PHE A C 1
ATOM 661 O O . PHE A 1 81 ? 4.303 1.00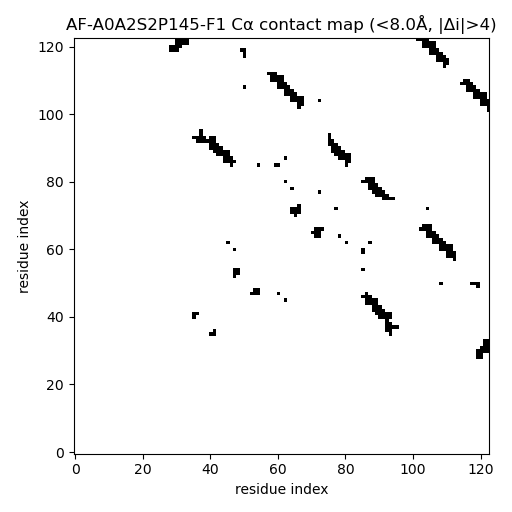4 8.599 1.00 97.19 81 PHE A O 1
ATOM 668 N N . ASN A 1 82 ? 3.052 2.779 8.057 1.00 94.25 82 ASN A N 1
ATOM 669 C CA . ASN A 1 82 ? 3.521 3.641 9.131 1.00 94.25 82 ASN A CA 1
ATOM 670 C C . ASN A 1 82 ? 2.380 3.928 10.102 1.00 94.25 82 ASN A C 1
ATOM 672 O O . ASN A 1 82 ? 1.469 4.702 9.815 1.00 94.25 82 ASN A O 1
ATOM 676 N N . SER A 1 83 ? 2.478 3.345 11.293 1.00 91.12 83 SER A N 1
ATOM 677 C CA . SER A 1 83 ? 1.480 3.484 12.351 1.00 91.12 83 SER A CA 1
ATOM 678 C C . SER A 1 83 ? 1.384 4.889 12.945 1.00 91.12 83 SER A C 1
ATOM 680 O O . SER A 1 83 ? 0.308 5.252 13.412 1.00 91.12 83 SER A O 1
ATOM 682 N N . LYS A 1 84 ? 2.459 5.693 12.909 1.00 90.31 84 LYS A N 1
ATOM 683 C CA . LYS A 1 84 ? 2.450 7.072 13.433 1.00 90.31 84 LYS A CA 1
ATOM 684 C C . LYS A 1 84 ? 1.551 7.975 12.592 1.00 90.31 84 LYS A C 1
ATOM 686 O O . LYS A 1 84 ? 0.770 8.745 13.136 1.00 90.31 84 LYS A O 1
ATOM 691 N N . ASN A 1 85 ? 1.647 7.836 11.271 1.00 90.50 85 ASN A N 1
ATOM 692 C CA . ASN A 1 85 ? 0.934 8.687 10.315 1.00 90.50 85 ASN A CA 1
ATOM 693 C C . ASN A 1 85 ? -0.351 8.013 9.793 1.00 90.50 85 ASN A C 1
ATOM 695 O O . ASN A 1 85 ? -1.208 8.674 9.210 1.00 90.50 85 ASN A O 1
ATOM 699 N N . ARG A 1 86 ? -0.486 6.701 10.043 1.00 93.94 86 ARG A N 1
ATOM 700 C CA . ARG A 1 86 ? -1.571 5.808 9.601 1.00 93.94 86 ARG A CA 1
ATOM 701 C C . ARG A 1 86 ? -1.693 5.712 8.079 1.00 93.94 86 ARG A C 1
ATOM 703 O O . ARG A 1 86 ? -2.791 5.594 7.541 1.00 93.94 86 ARG A O 1
ATOM 710 N N . HIS A 1 87 ? -0.551 5.747 7.398 1.00 94.88 87 HIS A N 1
ATOM 711 C CA . HIS A 1 87 ? -0.428 5.687 5.939 1.00 94.88 87 HIS A CA 1
ATOM 712 C C . HIS A 1 87 ? 0.385 4.465 5.520 1.00 94.88 87 HIS A C 1
ATOM 714 O O . HIS A 1 87 ? 1.265 4.011 6.254 1.00 94.88 87 HIS A O 1
ATOM 720 N N . GLY A 1 88 ? 0.086 3.938 4.340 1.00 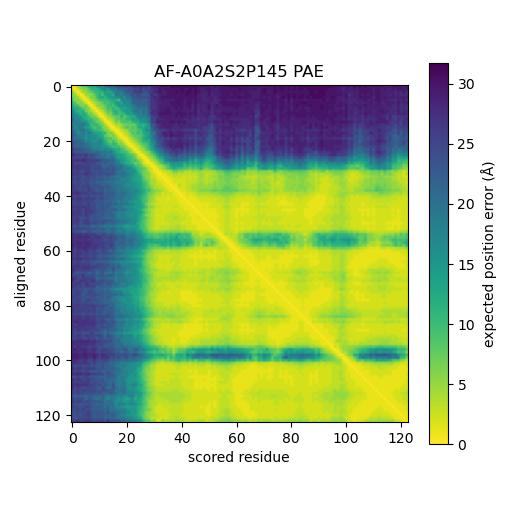97.00 88 GLY A N 1
ATOM 721 C CA . GLY A 1 88 ? 0.910 2.959 3.646 1.00 97.00 88 GLY A CA 1
ATOM 722 C C . GLY A 1 88 ? 1.833 3.628 2.633 1.00 97.00 88 GLY A C 1
ATOM 723 O O . GLY A 1 88 ? 1.527 4.702 2.123 1.00 97.00 88 GLY A O 1
ATOM 724 N N . TYR A 1 89 ? 2.937 2.970 2.312 1.00 97.25 89 TYR A N 1
ATOM 725 C CA . TYR A 1 89 ? 3.857 3.382 1.260 1.00 97.25 89 TYR A CA 1
ATOM 726 C C . TYR A 1 89 ? 4.131 2.200 0.348 1.00 97.25 89 TYR A C 1
ATOM 728 O O . TYR A 1 89 ? 4.469 1.123 0.841 1.00 97.25 89 TYR A O 1
ATOM 736 N N . LEU A 1 90 ? 3.998 2.419 -0.954 1.00 97.81 90 LEU A N 1
ATOM 737 C CA . LEU A 1 90 ? 4.545 1.562 -1.993 1.00 97.81 90 LEU A CA 1
ATOM 738 C C . LEU A 1 90 ? 5.819 2.212 -2.513 1.00 97.81 90 LEU A C 1
ATOM 740 O O . LEU A 1 90 ? 5.828 3.413 -2.779 1.00 97.81 90 LEU A O 1
ATOM 744 N N . TYR A 1 91 ? 6.890 1.441 -2.633 1.00 97.25 91 TYR A N 1
ATOM 745 C CA . TYR A 1 91 ? 8.152 1.951 -3.152 1.00 97.25 91 TYR A CA 1
ATOM 746 C C . TYR A 1 91 ? 8.979 0.849 -3.802 1.00 97.25 91 TYR A C 1
ATOM 748 O O . TYR A 1 91 ? 8.845 -0.322 -3.453 1.00 97.25 91 TYR A O 1
ATOM 756 N N . GLY A 1 92 ? 9.841 1.227 -4.738 1.00 96.06 92 GLY A N 1
ATOM 757 C CA . GLY A 1 92 ? 10.642 0.276 -5.496 1.00 96.06 92 GLY A CA 1
ATOM 758 C C . GLY A 1 92 ? 11.374 0.926 -6.657 1.00 96.06 92 GLY A C 1
ATOM 759 O O . GLY A 1 92 ? 11.136 2.090 -6.959 1.00 96.06 92 GLY A O 1
ATOM 760 N N . THR A 1 93 ? 12.229 0.170 -7.335 1.00 94.94 93 THR A N 1
ATOM 761 C CA . THR A 1 93 ? 12.849 0.603 -8.594 1.00 94.94 93 THR A CA 1
ATOM 762 C C . THR A 1 93 ? 12.564 -0.457 -9.653 1.00 94.94 93 THR A C 1
ATOM 764 O O . THR A 1 93 ? 12.904 -1.622 -9.426 1.00 94.94 93 THR A O 1
ATOM 767 N N . PRO A 1 94 ? 11.915 -0.099 -10.774 1.00 93.62 94 PRO A N 1
ATOM 768 C CA . PRO A 1 94 ? 11.644 -1.039 -11.853 1.00 93.62 94 PRO A CA 1
ATOM 769 C C . PRO A 1 94 ? 12.937 -1.668 -12.400 1.00 93.62 94 PRO A C 1
ATOM 771 O O . PRO A 1 94 ? 13.939 -0.967 -12.542 1.00 93.62 94 PRO A O 1
ATOM 774 N N . PRO A 1 95 ? 12.946 -2.965 -12.748 1.00 92.19 95 PRO A N 1
ATOM 775 C CA . PRO A 1 95 ? 14.069 -3.575 -13.455 1.00 92.19 95 PRO A CA 1
ATOM 776 C C . PRO A 1 95 ? 14.208 -3.028 -14.889 1.00 92.19 95 PRO A C 1
ATOM 778 O O . PRO A 1 95 ? 13.211 -2.713 -15.535 1.00 92.19 95 PRO A O 1
ATOM 781 N N . ALA A 1 96 ? 15.439 -3.010 -15.416 1.00 84.38 96 ALA A N 1
ATOM 782 C CA . ALA A 1 96 ? 15.816 -2.402 -16.706 1.00 84.38 96 ALA A CA 1
ATOM 783 C C . ALA A 1 96 ? 15.224 -3.062 -17.976 1.00 84.38 96 ALA A C 1
ATOM 785 O O . ALA A 1 96 ? 15.548 -2.716 -19.107 1.00 84.38 96 ALA A O 1
ATOM 786 N N . ASN A 1 97 ? 14.392 -4.086 -17.809 1.00 79.12 97 ASN A N 1
ATOM 787 C CA . ASN A 1 97 ? 13.739 -4.825 -18.887 1.00 79.12 97 ASN A CA 1
ATOM 788 C C . ASN A 1 97 ? 12.236 -4.965 -18.642 1.00 79.12 97 ASN A C 1
ATOM 790 O O . ASN A 1 97 ? 11.614 -5.931 -19.101 1.00 79.12 97 ASN A O 1
ATOM 794 N N . LEU A 1 98 ? 11.655 -4.028 -17.889 1.00 78.94 98 LEU A N 1
ATOM 795 C CA . LEU A 1 98 ? 10.216 -3.942 -17.758 1.00 78.94 98 LEU A CA 1
ATOM 796 C C . LEU A 1 98 ? 9.641 -3.731 -19.166 1.00 78.94 98 LEU A C 1
ATOM 798 O O . LEU A 1 98 ? 9.767 -2.662 -19.754 1.00 78.94 98 LEU A O 1
ATOM 802 N N . LEU A 1 99 ? 9.059 -4.787 -19.740 1.00 68.06 99 LEU A N 1
ATOM 803 C CA . LEU A 1 99 ? 8.272 -4.669 -20.967 1.00 68.06 99 LEU A CA 1
ATOM 804 C C . LEU A 1 99 ? 7.239 -3.562 -20.738 1.00 68.06 99 LEU A C 1
ATOM 806 O O . LEU A 1 99 ? 6.713 -3.505 -19.627 1.00 68.06 99 LEU A O 1
ATOM 810 N N . GLU A 1 100 ? 6.951 -2.739 -21.753 1.00 65.94 100 GLU A N 1
ATOM 811 C CA . GLU A 1 100 ? 5.944 -1.659 -21.746 1.00 65.94 100 GLU A CA 1
ATOM 812 C C . GLU A 1 100 ? 4.536 -2.200 -21.429 1.00 65.94 100 GLU A C 1
ATOM 814 O O . GLU A 1 100 ? 3.646 -2.301 -22.272 1.00 65.94 100 GLU A O 1
ATOM 819 N N . ARG A 1 101 ? 4.343 -2.649 -20.196 1.00 78.94 101 ARG A N 1
ATOM 820 C CA . ARG A 1 101 ? 3.140 -3.271 -19.686 1.00 78.94 101 ARG A CA 1
ATOM 821 C C . ARG A 1 101 ? 2.617 -2.362 -18.608 1.00 78.94 101 ARG A C 1
ATOM 823 O O . ARG A 1 101 ? 3.312 -2.044 -17.648 1.00 78.94 101 ARG A O 1
ATOM 830 N N . GLN A 1 102 ? 1.355 -2.007 -18.764 1.00 88.94 102 GLN A N 1
ATOM 831 C CA . GLN A 1 102 ? 0.597 -1.405 -17.690 1.00 88.94 102 GLN A CA 1
ATOM 832 C C . GLN A 1 102 ? 0.582 -2.361 -16.490 1.00 88.94 102 GLN A C 1
ATOM 834 O O . GLN A 1 102 ? 0.237 -3.538 -16.628 1.00 88.94 102 GLN A O 1
ATOM 839 N N . ILE A 1 103 ? 0.973 -1.850 -15.324 1.00 91.38 103 ILE A N 1
ATOM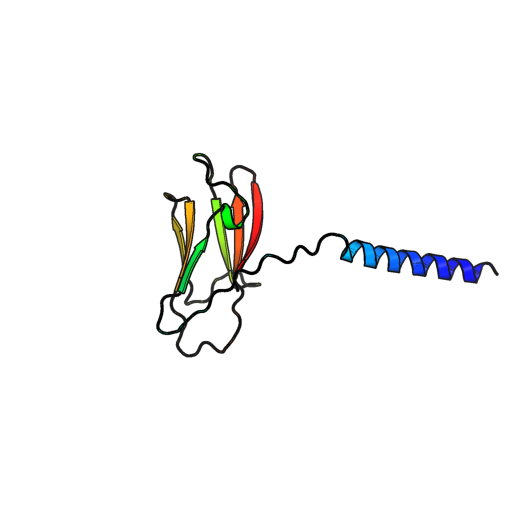 840 C CA . ILE A 1 103 ? 0.935 -2.579 -14.059 1.00 91.38 103 ILE A CA 1
ATOM 841 C C . ILE A 1 103 ? -0.276 -2.075 -13.292 1.00 91.38 103 ILE A C 1
ATOM 843 O O . ILE A 1 103 ? -0.406 -0.889 -13.031 1.00 91.38 103 ILE A O 1
ATOM 847 N N . LEU A 1 104 ? -1.164 -2.991 -12.929 1.00 94.69 104 LEU A N 1
ATOM 848 C CA . LEU A 1 104 ? -2.360 -2.674 -12.162 1.00 94.69 104 LEU A CA 1
ATOM 849 C C . LEU A 1 104 ? -2.155 -3.193 -10.745 1.00 94.69 104 LEU A C 1
ATOM 851 O O . LEU A 1 104 ? -1.945 -4.391 -10.557 1.00 94.69 104 LEU A O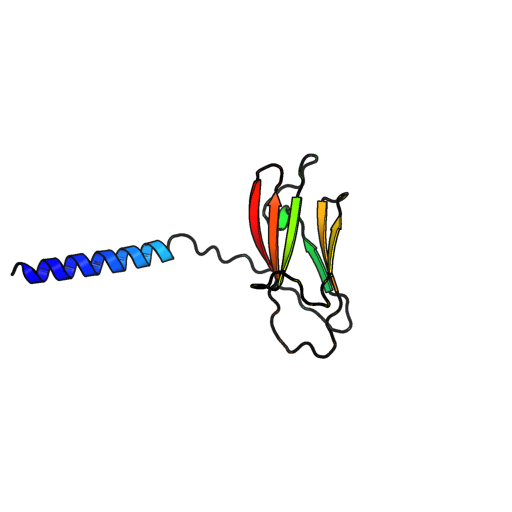 1
ATOM 855 N N . LEU A 1 105 ? -2.178 -2.300 -9.761 1.00 95.56 105 LEU A N 1
ATOM 856 C CA . LEU A 1 105 ? -2.107 -2.659 -8.350 1.00 95.56 105 LEU A CA 1
ATOM 857 C C . LEU A 1 105 ? -3.470 -2.428 -7.713 1.00 95.56 105 LEU A C 1
ATOM 859 O O . LEU A 1 105 ? -3.992 -1.312 -7.746 1.00 95.56 105 LEU A O 1
ATOM 863 N N . ASP A 1 106 ? -4.014 -3.467 -7.095 1.00 95.75 106 ASP A N 1
ATOM 864 C CA . ASP A 1 106 ? -5.191 -3.333 -6.251 1.00 95.75 106 ASP A CA 1
ATOM 865 C C . ASP A 1 106 ? -4.735 -2.933 -4.847 1.00 95.75 106 ASP A C 1
ATOM 867 O O . ASP A 1 106 ? -3.736 -3.432 -4.326 1.00 95.75 106 ASP A O 1
ATOM 871 N N . VAL A 1 107 ? -5.474 -2.031 -4.208 1.00 96.88 107 VAL A N 1
ATOM 872 C CA . VAL A 1 107 ? -5.287 -1.681 -2.802 1.00 96.88 107 VAL A CA 1
ATOM 873 C C . VAL A 1 107 ? -6.604 -1.871 -2.081 1.00 96.8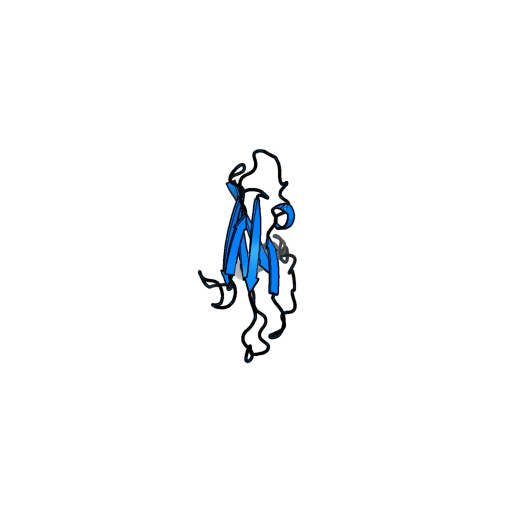8 107 VAL A C 1
ATOM 875 O O . VAL A 1 107 ? -7.543 -1.095 -2.257 1.00 96.88 107 VAL A O 1
ATOM 878 N N . ILE A 1 108 ? -6.647 -2.886 -1.224 1.00 96.88 108 ILE A N 1
ATOM 879 C CA . ILE A 1 108 ? -7.784 -3.134 -0.345 1.00 96.88 108 ILE A CA 1
ATOM 880 C C . ILE A 1 108 ? -7.546 -2.379 0.958 1.00 96.88 108 ILE A C 1
ATOM 882 O O . ILE A 1 108 ? -6.598 -2.663 1.698 1.00 96.88 108 ILE A O 1
ATOM 886 N N . GLY A 1 109 ? -8.403 -1.407 1.243 1.00 97.19 109 GLY A N 1
ATOM 887 C CA . GLY A 1 109 ? -8.446 -0.713 2.520 1.00 97.19 109 GLY A CA 1
ATOM 888 C C . GLY A 1 109 ? -9.463 -1.349 3.457 1.00 97.19 109 GLY A C 1
ATOM 889 O O . GLY A 1 109 ? -10.569 -1.677 3.045 1.00 97.19 109 GLY A O 1
ATOM 890 N N . LEU A 1 110 ? -9.121 -1.451 4.741 1.00 97.56 110 LEU A N 1
ATOM 891 C CA . LEU A 1 110 ? -10.054 -1.732 5.831 1.00 97.56 110 LEU A CA 1
ATOM 892 C C . LEU A 1 110 ? -9.996 -0.595 6.850 1.00 97.56 110 LEU A C 1
ATOM 894 O O . LEU A 1 110 ? -8.965 -0.369 7.494 1.00 97.56 110 LEU A O 1
ATOM 898 N N . ASN A 1 111 ? -11.129 0.068 7.059 1.00 96.44 111 ASN A N 1
ATOM 899 C CA . ASN A 1 111 ? -11.328 0.969 8.183 1.00 96.44 111 ASN A CA 1
ATOM 900 C C . ASN A 1 111 ? -11.751 0.155 9.411 1.00 96.44 111 ASN A C 1
ATOM 902 O O . ASN A 1 111 ? -12.897 -0.266 9.524 1.00 96.44 111 ASN A O 1
ATOM 906 N N . LYS A 1 112 ? -10.848 -0.056 10.375 1.00 95.12 112 LYS A N 1
ATOM 907 C CA . LYS A 1 112 ? -11.132 -0.878 11.568 1.00 95.12 112 LYS A CA 1
ATOM 908 C C . LYS A 1 112 ? -12.142 -0.252 12.532 1.00 95.12 112 LYS A C 1
ATOM 910 O O . LYS A 1 112 ? -12.589 -0.936 13.444 1.00 95.12 112 LYS A O 1
ATOM 915 N N . LYS A 1 113 ? -12.468 1.035 12.374 1.00 93.31 113 LYS A N 1
ATOM 916 C CA . LYS A 1 113 ? -13.482 1.711 13.192 1.00 93.31 113 LYS A CA 1
ATOM 917 C C . LYS A 1 113 ? -14.890 1.447 12.660 1.00 93.31 113 LYS A C 1
ATOM 919 O O . LYS A 1 113 ? -15.791 1.196 13.450 1.00 93.31 113 LYS A O 1
ATOM 924 N N . THR A 1 114 ? -15.075 1.520 11.342 1.00 94.31 114 THR A N 1
ATOM 925 C CA . THR A 1 114 ? -16.391 1.374 10.691 1.00 94.31 114 THR A CA 1
ATOM 926 C C . THR A 1 114 ? -16.614 0.000 10.061 1.00 94.31 114 THR A C 1
ATOM 928 O O . THR A 1 114 ? -17.729 -0.296 9.651 1.00 94.31 114 THR A O 1
ATOM 931 N N . TYR A 1 115 ? -15.568 -0.826 9.969 1.00 95.25 115 TYR A N 1
ATOM 932 C CA . TYR A 1 115 ? -15.520 -2.087 9.219 1.00 95.25 115 TYR A CA 1
ATOM 933 C C . TYR A 1 115 ? -15.803 -1.949 7.717 1.00 95.25 115 TYR A C 1
ATOM 935 O O . TYR A 1 115 ? -16.015 -2.950 7.037 1.00 95.25 115 TYR A O 1
ATOM 943 N N . GLN A 1 116 ? -15.760 -0.727 7.182 1.00 96.19 116 GLN A N 1
ATOM 944 C CA . GLN A 1 116 ? -15.836 -0.508 5.742 1.00 96.19 116 GLN A CA 1
ATOM 945 C C . GLN A 1 116 ? -14.592 -1.079 5.063 1.00 96.19 116 GLN A C 1
ATOM 947 O O . GLN A 1 116 ? -13.463 -0.841 5.511 1.00 96.19 116 GLN A O 1
ATOM 952 N N . VAL A 1 117 ? -14.827 -1.815 3.980 1.00 97.00 117 VAL A N 1
ATOM 953 C CA . VAL A 1 117 ? -13.800 -2.347 3.088 1.00 97.00 117 VAL A CA 1
ATOM 954 C C . VAL A 1 117 ? -14.027 -1.731 1.722 1.00 97.00 117 VAL A C 1
ATOM 956 O O . VAL A 1 117 ? -15.125 -1.818 1.186 1.00 97.00 117 VAL A O 1
ATOM 959 N N . GLU A 1 118 ? -12.991 -1.108 1.182 1.00 96.56 118 GLU A N 1
ATOM 960 C CA . GLU A 1 118 ? -13.029 -0.429 -0.110 1.00 96.56 118 GLU A CA 1
ATOM 961 C C . GLU A 1 118 ? -11.812 -0.860 -0.926 1.00 96.56 118 GLU A C 1
ATOM 963 O O . GLU A 1 118 ? -10.751 -1.153 -0.367 1.00 96.56 118 GLU A O 1
ATOM 968 N N . THR A 1 119 ? -11.958 -0.903 -2.248 1.00 94.81 119 THR A N 1
ATOM 969 C CA . THR A 1 119 ? -10.882 -1.301 -3.166 1.00 94.81 119 THR A CA 1
ATOM 970 C C . THR A 1 119 ? -10.597 -0.172 -4.133 1.00 94.81 119 THR A C 1
ATOM 972 O O . THR A 1 119 ? -11.522 0.391 -4.706 1.00 94.81 119 THR A O 1
ATOM 975 N N . GLN A 1 120 ? -9.319 0.144 -4.323 1.00 94.81 120 GLN A N 1
ATOM 976 C CA . GLN A 1 120 ? -8.864 1.166 -5.261 1.00 94.81 120 GLN A CA 1
ATOM 977 C C . GLN A 1 120 ? -7.779 0.595 -6.170 1.00 94.81 120 GLN A C 1
ATOM 979 O O . GLN A 1 120 ? -6.988 -0.237 -5.733 1.00 94.81 120 GLN A O 1
ATOM 984 N N . VAL A 1 121 ? -7.738 1.055 -7.421 1.00 94.19 121 VAL A N 1
ATOM 985 C CA . VAL A 1 121 ? -6.778 0.584 -8.430 1.00 94.19 121 VAL A CA 1
ATOM 986 C C . VAL A 1 121 ? -5.781 1.691 -8.764 1.00 94.19 121 VAL A C 1
ATOM 988 O O . VAL A 1 121 ? -6.167 2.803 -9.138 1.00 94.19 121 VAL A O 1
ATOM 991 N N . ILE A 1 122 ? -4.496 1.365 -8.658 1.00 93.38 122 ILE A N 1
ATOM 992 C CA . ILE A 1 122 ? -3.375 2.192 -9.114 1.00 93.38 122 ILE A CA 1
ATOM 993 C C . ILE A 1 122 ? -2.888 1.614 -10.449 1.00 93.38 122 ILE A C 1
ATOM 995 O O . ILE A 1 122 ? -2.744 0.398 -10.575 1.00 93.38 122 ILE A O 1
ATOM 999 N N . ARG A 1 123 ? -2.689 2.483 -11.438 1.00 91.00 123 ARG A N 1
ATOM 1000 C CA . ARG A 1 123 ? -2.227 2.171 -12.794 1.00 91.00 123 ARG A CA 1
ATOM 1001 C C . ARG A 1 123 ? -0.826 2.695 -13.056 1.00 91.00 123 ARG A C 1
ATOM 1003 O O . ARG A 1 123 ? -0.465 3.711 -12.422 1.00 91.00 123 ARG A O 1
#